Protein AF-A0A6B8J8M8-F1 (afdb_monomer_lite)

Secondary structure (DSSP, 8-state):
--------TTS--HHHHHHHHHHHHHHHHHHHHHHHHHHHHHHHHHHHHHHHGGG--HHHHHHHHHHHHHHHHHHHHHHHHHHHHHHHTT-PPPHHHHHHHHHHHHHT----GGGHHHHHHHHHHHHHHHHHHHHHH-HHHH-TTSPS--PPPP--

Foldseek 3Di:
DPPPDPPLPPADALVSLVVLVVVLCVLLVVLLVVLVVVLVVCVVCVVVLVVCVVVDDPVSVVVVVVNVLSVLLNVLVVLLVVLSVCSSVVHADDLVSLVSNLVSLVSPPPCDVVCPVSCSSCVSVSVSSVLSSCCNVDVCSNRVPPDDDDPDDDDD

Sequence (156 aa):
MLQGLACQEGCMSPLARSLVSLLIGALCAPALVMHVTMLLGLLQNLPDALHELPHASLRDWGAGLLSCLFAASVLAWPILAWMTIGWIRNVPVHRAWVWIGTFLAVAWMLPLPKFLIFAVFVLPGIVFAVYLCLWHRYPRVRDPFGEEDGPAPPVV

Structure (mmCIF, N/CA/C/O backbone):
data_AF-A0A6B8J8M8-F1
#
_entry.id   AF-A0A6B8J8M8-F1
#
loop_
_atom_site.group_PDB
_atom_site.id
_atom_site.type_symbol
_atom_site.label_atom_id
_atom_site.label_alt_id
_atom_site.label_comp_id
_atom_site.label_asym_id
_atom_site.label_entity_id
_atom_site.label_seq_id
_atom_site.pdbx_PDB_ins_code
_atom_site.Cartn_x
_atom_site.Cartn_y
_atom_site.Cartn_z
_atom_site.occupancy
_atom_site.B_iso_or_equiv
_atom_site.auth_seq_id
_atom_site.auth_comp_id
_atom_site.auth_asym_id
_atom_site.auth_atom_id
_atom_site.pdbx_PDB_model_num
ATOM 1 N N . MET A 1 1 ? -22.129 8.671 39.399 1.00 41.22 1 MET A N 1
ATOM 2 C CA . MET A 1 1 ? -20.926 8.696 38.531 1.00 41.22 1 MET A CA 1
ATOM 3 C C . MET A 1 1 ? -20.408 7.273 38.284 1.00 41.22 1 MET A C 1
ATOM 5 O O . MET A 1 1 ? -19.263 6.966 38.569 1.00 41.22 1 MET A O 1
ATOM 9 N N . LEU A 1 2 ? -21.257 6.392 37.748 1.00 44.88 2 LEU A N 1
ATOM 10 C CA . LEU A 1 2 ? -20.902 5.027 37.331 1.00 44.88 2 LEU A CA 1
ATOM 11 C C . LEU A 1 2 ? -21.577 4.756 35.975 1.00 44.88 2 LEU A C 1
ATOM 13 O O . LEU A 1 2 ? -22.423 3.886 35.843 1.00 44.88 2 LEU A O 1
ATOM 17 N N . GLN A 1 3 ? -21.247 5.578 34.977 1.00 45.25 3 GLN A N 1
ATOM 18 C CA . GLN A 1 3 ? -21.515 5.297 33.558 1.00 45.25 3 GLN A CA 1
ATOM 19 C C . GLN A 1 3 ? -20.221 4.801 32.896 1.00 45.25 3 GLN A C 1
ATOM 21 O O . GLN A 1 3 ? -19.817 5.254 31.831 1.00 45.25 3 GLN A O 1
ATOM 26 N N . GLY A 1 4 ? -19.511 3.918 33.598 1.00 47.44 4 GLY A N 1
ATOM 27 C CA . GLY A 1 4 ? -18.359 3.203 33.075 1.00 47.44 4 GLY A CA 1
ATOM 28 C C . GLY A 1 4 ? -18.771 1.772 32.762 1.00 47.44 4 GLY A C 1
ATOM 29 O O . GLY A 1 4 ? -19.413 1.138 33.592 1.00 47.44 4 GLY A O 1
ATOM 30 N N . LEU A 1 5 ? -18.327 1.277 31.605 1.00 43.03 5 LEU A N 1
ATOM 31 C CA . LEU A 1 5 ? -18.281 -0.144 31.238 1.00 43.03 5 LEU A CA 1
ATOM 32 C C . LEU A 1 5 ? -19.567 -0.773 30.683 1.00 43.03 5 LEU A C 1
ATOM 34 O O . LEU A 1 5 ? -19.745 -1.982 30.792 1.00 43.03 5 LEU A O 1
ATOM 38 N N . ALA A 1 6 ? -20.377 -0.021 29.934 1.00 45.19 6 ALA A N 1
ATOM 39 C CA . ALA A 1 6 ? -21.002 -0.649 28.769 1.00 45.19 6 ALA A CA 1
ATOM 40 C C . ALA A 1 6 ? -19.880 -0.890 27.748 1.00 45.19 6 ALA A C 1
ATOM 42 O O . ALA A 1 6 ? -19.608 -0.070 26.873 1.00 45.19 6 ALA A O 1
ATOM 43 N N . CYS A 1 7 ? -19.133 -1.973 27.957 1.00 46.88 7 CYS A N 1
ATOM 44 C CA . CYS A 1 7 ? -18.297 -2.562 26.930 1.00 46.88 7 CYS A CA 1
ATOM 45 C C . CYS A 1 7 ? -19.228 -2.782 25.733 1.00 46.88 7 CYS A C 1
ATOM 47 O O . CYS A 1 7 ? -20.119 -3.620 25.813 1.00 46.88 7 CYS A O 1
ATOM 49 N N . GLN A 1 8 ? -19.110 -1.969 24.679 1.00 49.84 8 GLN A N 1
ATOM 50 C CA . GLN A 1 8 ? -19.752 -2.262 23.402 1.00 49.84 8 GLN A CA 1
ATOM 51 C C . GLN A 1 8 ? -19.206 -3.624 22.956 1.00 49.84 8 GLN A C 1
ATOM 53 O O . GLN A 1 8 ? -18.112 -3.700 22.399 1.00 49.84 8 GLN A O 1
ATOM 58 N N . GLU A 1 9 ? -19.951 -4.697 23.223 1.00 44.66 9 GLU A N 1
ATOM 59 C CA . GLU A 1 9 ? -19.569 -6.093 22.964 1.00 44.66 9 GLU A CA 1
ATOM 60 C C . GLU A 1 9 ? -19.314 -6.394 21.471 1.00 44.66 9 GLU A C 1
ATOM 62 O O . GLU A 1 9 ? -18.859 -7.480 21.127 1.00 44.66 9 GLU A O 1
ATOM 67 N N . GLY A 1 10 ? -19.525 -5.424 20.574 1.00 52.69 10 GLY A N 1
ATOM 68 C CA . GLY A 1 10 ? -19.232 -5.529 19.143 1.00 52.69 10 GLY A CA 1
ATOM 69 C C . GLY A 1 10 ? -18.032 -4.726 18.626 1.00 52.69 10 GLY A C 1
ATOM 70 O O . GLY A 1 10 ? -17.623 -4.931 17.484 1.00 52.69 10 GLY A O 1
ATOM 71 N N . CYS A 1 11 ? -17.441 -3.821 19.415 1.00 63.97 11 CYS A N 1
ATOM 72 C CA . CYS A 1 11 ? -16.393 -2.920 18.925 1.00 63.97 11 CYS A CA 1
ATOM 73 C C . CYS A 1 11 ? -14.999 -3.395 19.356 1.00 63.97 11 CYS A C 1
ATOM 75 O O . CYS A 1 11 ? -14.623 -3.285 20.521 1.00 63.97 11 CYS A O 1
ATOM 77 N N . MET A 1 12 ? -14.183 -3.870 18.401 1.00 76.44 12 MET A N 1
ATOM 78 C CA . MET A 1 12 ? -12.764 -4.175 18.651 1.00 76.44 12 MET A CA 1
ATOM 79 C C . MET A 1 12 ? -12.067 -2.998 19.345 1.00 76.44 12 MET A C 1
ATOM 81 O O . MET A 1 12 ? -12.083 -1.878 18.819 1.00 76.44 12 MET A O 1
ATOM 85 N N . SER A 1 13 ? -11.402 -3.269 20.473 1.00 85.69 13 SER A N 1
ATOM 86 C CA . SER A 1 13 ? -10.621 -2.268 21.206 1.00 85.69 13 SER A CA 1
ATOM 87 C C . SER A 1 13 ? -9.482 -1.695 20.343 1.00 85.69 13 SER A C 1
ATOM 89 O O . SER A 1 13 ? -8.980 -2.389 19.451 1.00 85.69 13 SER A O 1
ATOM 91 N N . PRO A 1 14 ? -9.001 -0.463 20.602 1.00 83.25 14 PRO A N 1
ATOM 92 C CA . PRO A 1 14 ? -7.879 0.120 19.855 1.00 83.25 14 PRO A CA 1
ATOM 93 C C . PRO A 1 14 ? -6.619 -0.755 19.870 1.00 83.25 14 PRO A C 1
ATOM 95 O O . PRO A 1 14 ? -5.893 -0.834 18.877 1.00 83.25 14 PRO A O 1
ATOM 98 N N . LEU A 1 15 ? -6.383 -1.461 20.980 1.00 86.75 15 LEU A N 1
ATOM 99 C CA . LEU A 1 15 ? -5.285 -2.413 21.112 1.00 86.75 15 LEU A CA 1
ATOM 100 C C . LEU A 1 15 ? -5.472 -3.622 20.185 1.00 86.75 15 LEU A C 1
ATOM 102 O O . LEU A 1 15 ? -4.549 -3.963 19.450 1.00 86.75 15 LEU A O 1
ATOM 106 N N . ALA A 1 16 ? -6.672 -4.212 20.134 1.00 87.56 16 ALA A N 1
ATOM 107 C CA . ALA A 1 16 ? -6.975 -5.311 19.215 1.00 87.56 16 ALA A CA 1
ATOM 108 C C . ALA A 1 16 ? -6.811 -4.886 17.746 1.00 87.56 16 ALA A C 1
ATOM 110 O O . ALA A 1 16 ? -6.175 -5.585 16.959 1.00 87.56 16 ALA A O 1
ATOM 111 N N . ARG A 1 17 ? -7.301 -3.692 17.389 1.00 89.12 17 ARG A N 1
ATOM 112 C CA . ARG A 1 17 ? -7.130 -3.104 16.049 1.00 89.12 17 ARG A CA 1
ATOM 113 C C . ARG A 1 17 ? -5.661 -2.906 15.682 1.00 89.12 17 ARG A C 1
ATOM 115 O O . ARG A 1 17 ? -5.280 -3.160 14.539 1.00 89.12 17 ARG A O 1
ATOM 122 N N . SER A 1 18 ? -4.846 -2.476 16.643 1.00 91.00 18 SER A N 1
ATOM 123 C CA . SER A 1 18 ?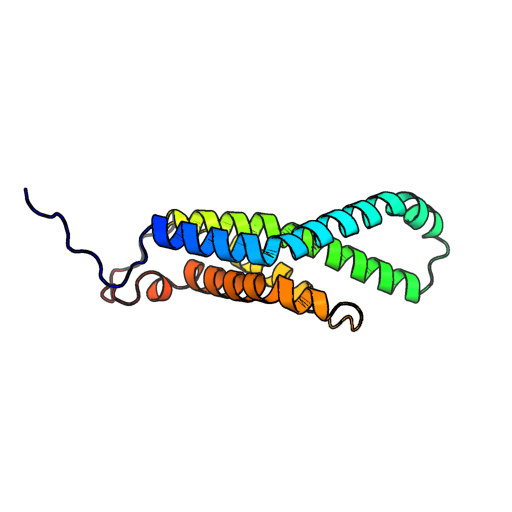 -3.407 -2.269 16.448 1.00 91.00 18 SER A CA 1
ATOM 124 C C . SER A 1 18 ? -2.676 -3.596 16.252 1.00 91.00 18 SER A C 1
ATOM 126 O O . SER A 1 18 ? -1.872 -3.710 15.332 1.00 91.00 18 SER A O 1
ATOM 128 N N . LEU A 1 19 ? -3.000 -4.620 17.049 1.00 92.50 19 LEU A N 1
ATOM 129 C CA . LEU A 1 19 ? -2.431 -5.964 16.909 1.00 92.50 19 LEU A CA 1
ATOM 130 C C . LEU A 1 19 ? -2.763 -6.592 15.554 1.00 92.50 19 LEU A C 1
ATOM 132 O O . LEU A 1 19 ? -1.863 -7.087 14.883 1.00 92.50 19 LEU A O 1
ATOM 136 N N . VAL A 1 20 ? -4.024 -6.520 15.115 1.00 91.69 20 VAL A N 1
ATOM 137 C CA . VAL A 1 20 ? -4.429 -6.999 13.781 1.00 91.69 20 VAL A CA 1
ATOM 138 C C . VAL A 1 20 ? -3.646 -6.277 12.685 1.00 91.69 20 VAL A C 1
ATOM 140 O O . VAL A 1 20 ? -3.098 -6.919 11.793 1.00 91.69 20 VAL A O 1
ATOM 143 N N . SER A 1 21 ? -3.532 -4.951 12.786 1.00 91.19 21 SER A N 1
ATOM 144 C CA . SER A 1 21 ? -2.790 -4.139 11.815 1.00 91.19 21 SER A CA 1
ATOM 145 C C . SER A 1 21 ? -1.302 -4.507 11.768 1.00 91.19 21 SER A C 1
ATOM 147 O O . SER A 1 21 ? -0.732 -4.602 10.685 1.00 91.19 21 SER A O 1
ATOM 149 N N . LEU A 1 22 ? -0.677 -4.756 12.925 1.00 92.69 22 LEU A N 1
ATOM 150 C CA . LEU A 1 22 ? 0.720 -5.189 13.020 1.00 92.69 22 LEU A CA 1
ATOM 151 C C . LEU A 1 22 ? 0.932 -6.590 12.445 1.00 92.69 22 LEU A C 1
ATOM 153 O O . LEU A 1 22 ? 1.890 -6.792 11.706 1.00 92.69 22 LEU A O 1
ATOM 157 N N . LEU A 1 23 ? 0.045 -7.541 12.747 1.00 93.12 23 LEU A N 1
ATOM 158 C CA . LEU A 1 23 ? 0.120 -8.903 12.213 1.00 93.12 23 LEU A CA 1
ATOM 159 C C . LEU A 1 23 ? 0.013 -8.902 10.689 1.00 93.12 23 LEU A C 1
ATOM 161 O O . LEU A 1 23 ? 0.832 -9.512 10.006 1.00 93.12 23 LEU A O 1
ATOM 165 N N . ILE A 1 24 ? -0.958 -8.168 10.149 1.00 89.69 24 ILE A N 1
ATOM 166 C CA . ILE A 1 24 ? -1.136 -8.043 8.701 1.00 89.69 24 ILE A CA 1
ATOM 167 C C . ILE A 1 24 ? 0.059 -7.316 8.084 1.00 89.69 24 ILE A C 1
ATOM 169 O O . ILE A 1 24 ? 0.589 -7.770 7.072 1.00 89.69 24 ILE A O 1
ATOM 173 N N . GLY A 1 25 ? 0.537 -6.241 8.717 1.00 87.50 25 GLY A N 1
ATOM 174 C CA . GLY A 1 25 ? 1.743 -5.531 8.297 1.00 87.50 25 GLY A CA 1
ATOM 175 C C . GLY A 1 25 ? 2.974 -6.438 8.245 1.00 87.50 25 GLY A C 1
ATOM 176 O O . GLY A 1 25 ? 3.697 -6.415 7.254 1.00 87.50 25 GLY A O 1
ATOM 177 N N . ALA A 1 26 ? 3.179 -7.288 9.254 1.00 89.62 26 ALA A N 1
ATOM 178 C CA . ALA A 1 26 ? 4.277 -8.251 9.302 1.00 89.62 26 ALA A CA 1
ATOM 179 C C . ALA A 1 26 ? 4.168 -9.313 8.196 1.00 89.62 26 ALA A C 1
ATOM 181 O O . ALA A 1 26 ? 5.161 -9.604 7.532 1.00 89.62 26 ALA A O 1
ATOM 182 N N . LEU A 1 27 ? 2.964 -9.838 7.941 1.00 88.81 27 LEU A N 1
ATOM 183 C CA . LEU A 1 27 ? 2.715 -10.772 6.835 1.00 88.81 27 LEU A CA 1
ATOM 184 C C . LEU A 1 27 ? 2.990 -10.134 5.465 1.00 88.81 27 LEU A C 1
ATOM 186 O O . LEU A 1 27 ? 3.488 -10.802 4.560 1.00 88.81 27 LEU A O 1
ATOM 190 N N . CYS A 1 28 ? 2.705 -8.838 5.327 1.00 86.62 28 CYS A N 1
ATOM 191 C CA . CYS A 1 28 ? 2.903 -8.082 4.092 1.00 86.62 28 CYS A CA 1
ATOM 192 C C . CYS A 1 28 ? 4.318 -7.494 3.952 1.00 86.62 28 CYS A C 1
ATOM 194 O O . CYS A 1 28 ? 4.674 -7.018 2.874 1.00 86.62 28 CYS A O 1
ATOM 196 N N . ALA A 1 29 ? 5.142 -7.513 5.004 1.00 87.12 29 ALA A N 1
ATOM 197 C CA . ALA A 1 29 ? 6.462 -6.883 5.003 1.00 87.12 29 ALA A CA 1
ATOM 198 C C . ALA A 1 29 ? 7.399 -7.410 3.896 1.00 87.12 29 ALA A C 1
ATOM 200 O O . ALA A 1 29 ? 8.015 -6.582 3.221 1.00 87.12 29 ALA A O 1
ATOM 201 N N . PRO A 1 30 ? 7.478 -8.729 3.609 1.00 84.38 30 PRO A N 1
ATOM 202 C CA . PRO A 1 30 ? 8.269 -9.228 2.482 1.00 84.38 30 PRO A CA 1
ATOM 203 C C . PRO A 1 30 ? 7.816 -8.642 1.140 1.00 84.38 30 PRO A C 1
ATOM 205 O O . PRO A 1 30 ? 8.641 -8.285 0.299 1.00 84.38 30 PRO A O 1
ATOM 208 N N . ALA A 1 31 ? 6.502 -8.486 0.951 1.00 82.88 31 ALA A N 1
ATOM 209 C CA . ALA A 1 31 ? 5.956 -7.878 -0.252 1.00 82.88 31 ALA A CA 1
ATOM 210 C C . ALA A 1 31 ? 6.297 -6.386 -0.352 1.00 82.88 31 ALA A C 1
ATOM 212 O O . ALA A 1 31 ? 6.631 -5.924 -1.443 1.00 82.88 31 ALA A O 1
ATOM 213 N N . LEU A 1 32 ? 6.262 -5.646 0.762 1.00 83.56 32 LEU A N 1
ATOM 214 C CA . LEU A 1 32 ? 6.667 -4.239 0.799 1.00 83.56 32 LEU A CA 1
ATOM 215 C C . LEU A 1 32 ? 8.145 -4.070 0.434 1.00 83.56 32 LEU A C 1
ATOM 217 O O . LEU A 1 32 ? 8.469 -3.235 -0.406 1.00 83.56 32 LEU A O 1
ATOM 221 N N . VAL A 1 33 ? 9.032 -4.879 1.025 1.00 86.31 33 VAL A N 1
ATOM 222 C CA . VAL A 1 33 ? 10.474 -4.841 0.727 1.00 86.31 33 VAL A CA 1
ATOM 223 C C . VAL A 1 33 ? 10.709 -5.051 -0.765 1.00 86.31 33 VAL A C 1
ATOM 225 O O . VAL A 1 33 ? 11.419 -4.267 -1.386 1.00 86.31 33 VAL A O 1
ATOM 228 N N . MET A 1 34 ? 10.051 -6.047 -1.356 1.00 81.62 34 MET A N 1
ATOM 229 C CA . MET A 1 34 ? 10.125 -6.303 -2.794 1.00 81.62 34 MET A CA 1
ATOM 230 C C . MET A 1 34 ? 9.594 -5.140 -3.639 1.00 81.62 34 MET A C 1
ATOM 232 O O . MET A 1 34 ? 10.203 -4.792 -4.646 1.00 81.62 34 MET A O 1
ATOM 236 N N . HIS A 1 35 ? 8.485 -4.511 -3.236 1.00 81.44 35 HIS A N 1
ATOM 237 C CA . HIS A 1 35 ? 7.960 -3.350 -3.956 1.00 81.44 35 HIS A CA 1
ATOM 238 C C . HIS A 1 35 ? 8.953 -2.181 -3.939 1.00 81.44 35 HIS A C 1
ATOM 240 O O . HIS A 1 35 ? 9.174 -1.533 -4.959 1.00 81.44 35 HIS A O 1
ATOM 246 N N . VAL A 1 36 ? 9.595 -1.936 -2.796 1.00 85.19 36 VAL A N 1
ATOM 247 C CA . VAL A 1 36 ? 10.597 -0.875 -2.658 1.00 85.19 36 VAL A CA 1
ATOM 248 C C . VAL A 1 36 ? 11.853 -1.189 -3.473 1.00 85.19 36 VAL A C 1
ATOM 250 O O . VAL A 1 36 ? 12.347 -0.310 -4.175 1.00 85.19 36 VAL A O 1
ATOM 253 N N . THR A 1 37 ? 12.361 -2.425 -3.441 1.00 85.50 37 THR A N 1
ATOM 254 C CA . THR A 1 37 ? 13.562 -2.801 -4.208 1.00 85.50 37 THR A CA 1
ATOM 255 C C . THR A 1 37 ? 13.319 -2.762 -5.713 1.00 85.50 37 THR A C 1
ATOM 257 O O . THR A 1 37 ? 14.159 -2.251 -6.451 1.00 85.50 37 THR A O 1
ATOM 260 N N . MET A 1 38 ? 12.160 -3.230 -6.179 1.00 83.00 38 MET A N 1
ATOM 261 C CA . MET A 1 38 ? 11.780 -3.139 -7.590 1.00 83.00 38 MET A CA 1
ATOM 262 C C . MET A 1 38 ? 11.552 -1.685 -8.026 1.00 83.00 38 MET A C 1
ATOM 264 O O . MET A 1 38 ? 11.965 -1.326 -9.126 1.00 83.00 38 MET A O 1
ATOM 268 N N . LEU A 1 39 ? 10.978 -0.825 -7.172 1.00 85.31 39 LEU A N 1
ATOM 269 C CA . LEU A 1 39 ? 10.847 0.607 -7.468 1.00 85.31 39 LEU A CA 1
ATOM 270 C C . LEU A 1 39 ? 12.216 1.275 -7.600 1.00 85.31 39 LEU A C 1
ATOM 272 O O . LEU A 1 39 ? 12.439 2.030 -8.540 1.00 85.31 39 LEU A O 1
ATOM 276 N N . LEU A 1 40 ? 13.135 0.986 -6.677 1.00 86.69 40 LEU A N 1
ATOM 277 C CA . LEU A 1 40 ? 14.505 1.493 -6.739 1.00 86.69 40 LEU A CA 1
ATOM 278 C C . LEU A 1 40 ? 15.200 1.036 -8.023 1.00 86.69 40 LEU A C 1
ATOM 280 O O . LEU A 1 40 ? 15.798 1.861 -8.704 1.00 86.69 40 LEU A O 1
ATOM 284 N N . GLY A 1 41 ? 15.052 -0.239 -8.396 1.00 84.50 41 GLY A N 1
ATOM 285 C CA . GLY A 1 41 ? 15.565 -0.757 -9.662 1.00 84.50 41 GLY A CA 1
ATOM 286 C C . GLY A 1 41 ? 14.970 -0.037 -10.876 1.00 84.50 41 GLY A C 1
ATOM 287 O O . GLY A 1 41 ? 15.702 0.335 -11.787 1.00 84.50 41 GLY A O 1
ATOM 288 N N . LEU A 1 42 ? 13.662 0.227 -10.890 1.00 83.75 42 LEU A N 1
ATOM 289 C CA . LEU A 1 42 ? 13.020 0.994 -11.964 1.00 83.75 42 LEU A CA 1
ATOM 290 C C . LEU A 1 42 ? 13.546 2.431 -12.043 1.00 83.75 42 LEU A C 1
ATOM 292 O O . LEU A 1 42 ? 13.845 2.908 -13.132 1.00 83.75 42 LEU A O 1
ATOM 296 N N . LEU A 1 43 ? 13.701 3.108 -10.903 1.00 86.56 43 LEU A N 1
ATOM 297 C CA . LEU A 1 43 ? 14.229 4.473 -10.846 1.00 86.56 43 LEU A CA 1
ATOM 298 C C . LEU A 1 43 ? 15.691 4.548 -11.299 1.00 86.56 43 LEU A C 1
ATOM 300 O O . LEU A 1 43 ? 16.069 5.510 -11.961 1.00 86.56 43 LEU A O 1
ATOM 304 N N . GLN A 1 44 ? 16.499 3.536 -10.979 1.00 88.88 44 GLN A N 1
ATOM 305 C CA . GLN A 1 44 ? 17.895 3.448 -11.411 1.00 88.88 44 GLN A CA 1
ATOM 306 C C . GLN A 1 44 ? 18.036 3.250 -12.923 1.00 88.88 44 GLN A C 1
ATOM 308 O O . GLN A 1 44 ? 18.957 3.804 -13.508 1.00 88.88 44 GLN A O 1
ATOM 313 N N . ASN A 1 45 ? 17.119 2.507 -13.551 1.00 82.44 45 ASN A N 1
ATOM 314 C CA . ASN A 1 45 ? 17.124 2.251 -14.998 1.00 82.44 45 ASN A CA 1
ATOM 315 C C . ASN A 1 45 ? 16.350 3.310 -15.811 1.00 82.44 45 ASN A C 1
ATOM 317 O O . ASN A 1 45 ? 16.366 3.290 -17.040 1.00 82.44 45 ASN A O 1
ATOM 321 N N . LEU A 1 46 ? 15.656 4.238 -15.142 1.00 83.38 46 LEU A N 1
ATOM 322 C CA . LEU A 1 46 ? 14.883 5.300 -15.786 1.00 83.38 46 LEU A CA 1
ATOM 323 C C . LEU A 1 46 ? 15.721 6.202 -16.719 1.00 83.38 46 LEU A C 1
ATOM 325 O O . LEU A 1 46 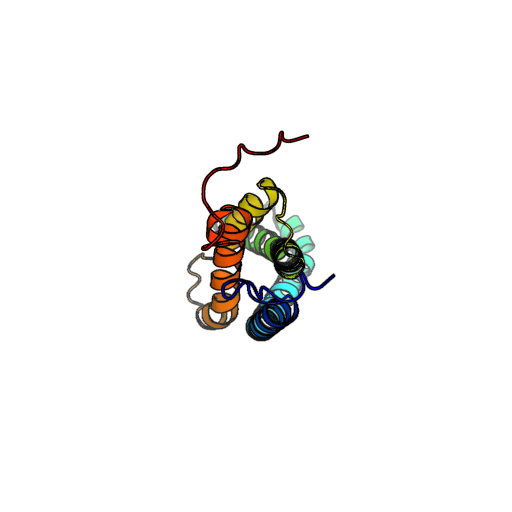? 15.219 6.524 -17.794 1.00 83.38 46 LEU A O 1
ATOM 329 N N . PRO A 1 47 ? 16.961 6.616 -16.376 1.00 83.38 47 PRO A N 1
ATOM 330 C CA . PRO A 1 47 ? 17.766 7.478 -17.244 1.00 83.38 47 PRO A CA 1
ATOM 331 C C . PRO A 1 47 ? 18.071 6.831 -18.598 1.00 83.38 47 PRO A C 1
ATOM 333 O O . PRO A 1 47 ? 17.909 7.475 -19.634 1.00 83.38 47 PRO A O 1
ATOM 336 N N . ASP A 1 48 ? 18.437 5.549 -18.587 1.00 82.75 48 ASP A N 1
ATOM 337 C CA . ASP A 1 48 ? 18.740 4.789 -19.801 1.00 82.75 48 ASP A CA 1
ATOM 338 C C . ASP A 1 48 ? 17.469 4.591 -20.639 1.00 82.75 48 ASP A C 1
ATOM 340 O O . ASP A 1 48 ? 17.460 4.850 -21.843 1.00 82.75 48 ASP A O 1
ATOM 344 N N . ALA A 1 49 ? 16.345 4.266 -19.990 1.00 79.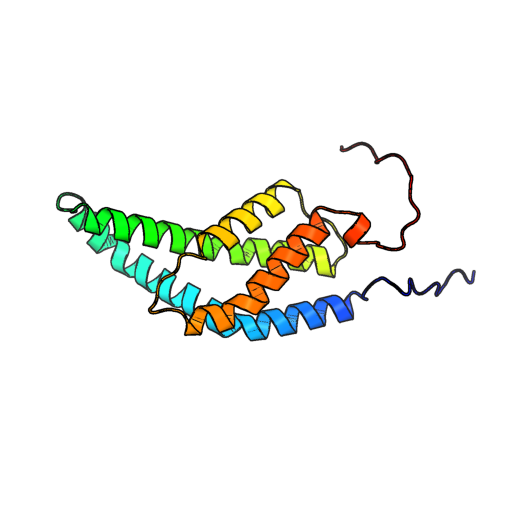31 49 ALA A N 1
ATOM 345 C CA . ALA A 1 49 ? 15.050 4.138 -20.657 1.00 79.31 49 ALA A CA 1
ATOM 346 C C . ALA A 1 49 ? 14.582 5.450 -21.319 1.00 79.31 49 ALA A C 1
ATOM 348 O O . ALA A 1 49 ? 13.997 5.428 -22.403 1.00 79.31 49 ALA A O 1
ATOM 349 N N . LEU A 1 50 ? 14.849 6.604 -20.695 1.00 81.81 50 LEU A N 1
ATOM 350 C CA . LEU A 1 50 ? 14.537 7.920 -21.262 1.00 81.81 50 LEU A CA 1
ATOM 351 C C . LEU A 1 50 ? 15.425 8.266 -22.463 1.00 81.81 50 LEU A C 1
ATOM 353 O O . LEU A 1 50 ? 14.973 8.959 -23.374 1.00 81.81 50 LEU A O 1
ATOM 357 N N . HIS A 1 51 ? 16.666 7.782 -22.487 1.00 83.19 51 HIS A N 1
ATOM 358 C CA . HIS A 1 51 ? 17.565 7.971 -23.622 1.00 83.19 51 HIS A CA 1
ATOM 359 C C . HIS A 1 51 ? 17.150 7.109 -24.829 1.00 83.19 51 HIS A C 1
ATOM 361 O O . HIS A 1 51 ? 17.299 7.526 -25.980 1.00 83.19 51 HIS A O 1
ATOM 367 N N . GLU A 1 52 ? 16.601 5.919 -24.588 1.00 80.75 52 GLU A N 1
ATOM 368 C CA . GLU A 1 52 ? 16.163 4.992 -25.639 1.00 80.75 52 GLU A CA 1
ATOM 369 C C . GLU A 1 52 ? 14.742 5.262 -26.164 1.00 80.75 52 GLU A C 1
ATOM 371 O O . GLU A 1 52 ? 14.350 4.709 -27.192 1.00 80.75 52 GLU A O 1
ATOM 376 N N . LEU A 1 53 ? 13.991 6.178 -25.538 1.00 76.19 53 LEU A N 1
ATOM 377 C CA . LEU A 1 53 ? 12.615 6.541 -25.914 1.00 76.19 53 LEU A CA 1
ATOM 378 C C . LEU A 1 53 ? 12.385 6.811 -27.418 1.00 76.19 53 LEU A C 1
ATOM 380 O O . LEU A 1 53 ? 11.355 6.375 -27.936 1.00 76.19 53 LEU A O 1
ATOM 384 N N . PRO A 1 54 ? 13.300 7.481 -28.157 1.00 80.44 54 PRO A N 1
ATOM 385 C CA . PRO A 1 54 ? 13.128 7.717 -29.594 1.00 80.44 54 PRO A CA 1
ATOM 386 C C . PRO A 1 54 ? 13.131 6.437 -30.447 1.00 80.44 54 PRO A C 1
ATOM 388 O O . PRO A 1 54 ? 12.690 6.470 -31.592 1.00 80.44 54 PRO A O 1
ATOM 391 N N . HIS A 1 55 ? 13.622 5.322 -29.899 1.00 81.62 55 HIS A N 1
ATOM 392 C CA . HIS A 1 55 ? 13.762 4.028 -30.573 1.00 81.62 55 HIS A CA 1
ATOM 393 C C . HIS A 1 55 ? 12.772 2.983 -30.029 1.00 81.62 55 HIS A C 1
ATOM 395 O O . HIS A 1 55 ? 12.854 1.808 -30.388 1.00 81.62 55 HIS A O 1
ATOM 401 N N . ALA A 1 56 ? 11.835 3.397 -29.168 1.00 80.25 56 ALA A N 1
ATOM 402 C CA . ALA A 1 56 ? 10.936 2.495 -28.463 1.00 80.25 56 ALA A CA 1
ATOM 403 C C . ALA A 1 56 ? 9.948 1.791 -29.407 1.00 80.25 56 ALA A C 1
ATOM 405 O O . ALA A 1 56 ? 9.186 2.416 -30.150 1.00 80.25 56 ALA A O 1
ATOM 406 N N . SER A 1 57 ? 9.910 0.463 -29.320 1.00 84.50 57 SER A N 1
ATOM 407 C CA . SER A 1 57 ? 8.916 -0.380 -29.978 1.00 84.50 57 SER A CA 1
ATOM 408 C C . SER A 1 57 ? 7.611 -0.455 -29.168 1.00 84.50 57 SER A C 1
ATOM 410 O O . SER A 1 57 ? 7.568 -0.136 -27.980 1.00 84.50 57 SER A O 1
ATOM 412 N N . LEU A 1 58 ? 6.519 -0.946 -29.771 1.00 78.81 58 LEU A N 1
ATOM 413 C CA . LEU A 1 58 ? 5.238 -1.190 -29.073 1.00 78.81 58 LEU A CA 1
ATOM 414 C C . LEU A 1 58 ? 5.381 -2.067 -27.816 1.00 78.81 58 LEU A C 1
ATOM 416 O O . LEU A 1 58 ? 4.636 -1.905 -26.849 1.00 78.81 58 LEU A O 1
ATOM 420 N N . ARG A 1 59 ? 6.345 -2.994 -27.816 1.00 79.56 59 ARG A N 1
ATOM 421 C CA . ARG A 1 59 ? 6.644 -3.847 -26.663 1.00 79.56 59 ARG A CA 1
ATOM 422 C C . ARG A 1 59 ? 7.232 -3.040 -25.502 1.00 79.56 59 ARG A C 1
ATOM 424 O O . ARG A 1 59 ? 6.889 -3.313 -24.351 1.00 79.56 59 ARG A O 1
ATOM 431 N N . ASP A 1 60 ? 8.049 -2.039 -25.806 1.00 79.81 60 ASP A N 1
ATOM 432 C CA . ASP A 1 60 ? 8.703 -1.177 -24.817 1.00 79.81 60 ASP A CA 1
ATOM 433 C C . ASP A 1 60 ? 7.689 -0.225 -24.174 1.00 79.81 60 ASP A C 1
ATOM 435 O O . ASP A 1 60 ? 7.702 -0.034 -22.960 1.00 79.81 60 ASP A O 1
ATOM 439 N N . TRP A 1 61 ? 6.705 0.253 -24.945 1.00 79.31 61 TRP A N 1
ATOM 440 C CA . TRP A 1 61 ? 5.550 0.982 -24.406 1.00 79.31 61 TRP A CA 1
ATOM 441 C C . TRP A 1 61 ? 4.714 0.135 -23.439 1.00 79.31 61 TRP A C 1
ATOM 443 O O . TRP A 1 61 ? 4.294 0.627 -22.391 1.00 79.31 61 TRP A O 1
ATOM 453 N N . GLY A 1 62 ? 4.506 -1.150 -23.747 1.00 79.62 62 GLY A N 1
ATOM 454 C CA . GLY A 1 62 ? 3.832 -2.085 -22.842 1.00 79.62 62 GLY A CA 1
ATOM 455 C C . GLY A 1 62 ? 4.593 -2.292 -21.528 1.00 79.62 62 GLY A C 1
ATOM 456 O O . GLY A 1 62 ? 3.994 -2.276 -20.451 1.00 79.62 62 GLY A O 1
ATOM 457 N N . ALA A 1 63 ? 5.920 -2.429 -21.597 1.00 77.38 63 ALA A N 1
ATOM 458 C CA . ALA A 1 63 ? 6.778 -2.521 -20.416 1.00 77.38 63 ALA A CA 1
ATOM 459 C C . ALA A 1 63 ? 6.793 -1.213 -19.602 1.00 77.38 63 ALA A C 1
ATOM 461 O O . ALA A 1 63 ? 6.742 -1.252 -18.369 1.00 77.38 63 ALA A O 1
ATOM 462 N N . GLY A 1 64 ? 6.795 -0.062 -20.279 1.00 79.88 64 GLY A N 1
ATOM 463 C CA . GLY A 1 64 ? 6.698 1.258 -19.660 1.00 79.88 64 GLY A CA 1
ATOM 464 C C . GLY A 1 64 ? 5.382 1.441 -18.906 1.00 79.88 64 GLY A C 1
ATOM 465 O O . GLY A 1 64 ? 5.395 1.800 -17.731 1.00 79.88 64 GLY A O 1
ATOM 466 N N . LEU A 1 65 ? 4.249 1.090 -19.524 1.00 81.19 65 LEU A N 1
ATOM 467 C CA . LEU A 1 65 ? 2.939 1.137 -18.870 1.00 81.19 65 LEU A CA 1
ATOM 468 C C . LEU A 1 65 ? 2.885 0.231 -17.632 1.00 81.19 65 LEU A C 1
ATOM 470 O O . LEU A 1 65 ? 2.428 0.668 -16.577 1.00 81.19 65 LEU A O 1
ATOM 474 N N . LEU A 1 66 ? 3.381 -1.007 -17.729 1.00 77.12 66 LEU A N 1
ATOM 475 C CA . LEU A 1 66 ? 3.470 -1.914 -16.578 1.00 77.12 66 LEU A CA 1
ATOM 476 C C . LEU A 1 66 ? 4.343 -1.333 -15.457 1.00 77.12 66 LEU A C 1
ATOM 478 O O . LEU A 1 66 ? 3.992 -1.459 -14.285 1.00 77.12 66 LEU A O 1
ATOM 482 N N . SER A 1 67 ? 5.436 -0.653 -15.803 1.00 78.19 67 SER A N 1
ATOM 483 C CA . SER A 1 67 ? 6.308 0.028 -14.840 1.00 78.19 67 SER A CA 1
ATOM 484 C C . SER A 1 67 ? 5.615 1.223 -14.179 1.00 78.19 67 SER A C 1
ATOM 486 O O . SER A 1 67 ? 5.755 1.423 -12.975 1.00 78.19 67 SER A O 1
ATOM 488 N N . CYS A 1 68 ? 4.807 1.985 -14.921 1.00 80.19 68 CYS A N 1
ATOM 489 C CA . CYS A 1 68 ? 3.981 3.054 -14.357 1.00 80.19 68 CYS A CA 1
ATOM 490 C C . CYS A 1 68 ? 2.909 2.507 -13.407 1.00 80.19 68 CYS A C 1
ATOM 492 O O . CYS A 1 68 ? 2.706 3.063 -12.329 1.00 80.19 68 CYS A O 1
ATOM 494 N N . LEU A 1 69 ? 2.247 1.405 -13.772 1.00 78.12 69 LEU A N 1
ATOM 495 C CA . LEU A 1 69 ? 1.270 0.732 -12.910 1.00 78.12 69 LEU A CA 1
ATOM 496 C C . LEU A 1 69 ? 1.928 0.181 -11.639 1.00 78.12 69 LEU A C 1
ATOM 498 O O . LEU A 1 69 ? 1.368 0.312 -10.551 1.00 78.12 69 LEU A O 1
ATOM 502 N N . PHE A 1 70 ? 3.140 -0.366 -11.760 1.00 78.69 70 PHE A N 1
ATOM 503 C CA . PHE A 1 70 ? 3.964 -0.761 -10.621 1.00 78.69 70 PHE A CA 1
ATOM 504 C C . PHE A 1 70 ? 4.306 0.441 -9.725 1.00 78.69 70 PHE A C 1
ATOM 506 O O . PHE A 1 70 ? 4.114 0.396 -8.515 1.00 78.69 70 PHE A O 1
ATOM 513 N N . ALA A 1 71 ? 4.775 1.552 -10.295 1.00 80.75 71 ALA A N 1
ATOM 514 C CA . ALA A 1 71 ? 5.104 2.745 -9.515 1.00 80.75 71 ALA A CA 1
ATOM 515 C C . ALA A 1 71 ? 3.871 3.308 -8.787 1.00 80.75 71 ALA A C 1
ATOM 517 O O . ALA A 1 71 ? 3.949 3.690 -7.618 1.00 80.75 71 ALA A O 1
ATOM 518 N N . ALA A 1 72 ? 2.711 3.294 -9.447 1.00 79.75 72 ALA A N 1
ATOM 519 C CA . ALA A 1 72 ? 1.443 3.670 -8.841 1.00 79.75 72 ALA A CA 1
ATOM 520 C C . ALA A 1 72 ? 1.056 2.730 -7.683 1.00 79.75 72 ALA A C 1
ATOM 522 O O . ALA A 1 72 ? 0.583 3.207 -6.652 1.00 79.75 72 ALA A O 1
ATOM 523 N N . SER A 1 73 ? 1.306 1.419 -7.785 1.00 77.94 73 SER A N 1
ATOM 524 C CA . SER A 1 73 ? 0.993 0.473 -6.702 1.00 77.94 73 SER A CA 1
ATOM 525 C C . SER A 1 73 ? 1.784 0.756 -5.419 1.00 77.94 73 SER A C 1
ATOM 527 O O . SER A 1 73 ? 1.263 0.560 -4.321 1.00 77.94 73 SER A O 1
ATOM 529 N N . VAL A 1 74 ? 2.994 1.320 -5.515 1.00 80.38 74 VAL A N 1
ATOM 530 C CA . VAL A 1 74 ? 3.758 1.757 -4.333 1.00 80.38 74 VAL A CA 1
ATOM 531 C C . VAL A 1 74 ? 3.032 2.874 -3.574 1.00 80.38 74 VAL A C 1
ATOM 533 O O . VAL A 1 74 ? 3.026 2.875 -2.343 1.00 80.38 74 VAL A O 1
ATOM 536 N N . LEU A 1 75 ? 2.330 3.769 -4.279 1.00 80.50 75 LEU A N 1
ATOM 537 C CA . LEU A 1 75 ? 1.516 4.825 -3.661 1.00 80.50 75 LEU A CA 1
ATOM 538 C C . LEU A 1 75 ? 0.294 4.277 -2.905 1.00 80.50 75 LEU A C 1
ATOM 540 O O . LEU A 1 75 ? -0.262 4.978 -2.056 1.00 80.50 75 LEU A O 1
ATOM 544 N N . ALA A 1 76 ? -0.106 3.023 -3.146 1.00 79.75 76 ALA A N 1
ATOM 545 C CA . ALA A 1 76 ? -1.173 2.380 -2.383 1.00 79.75 76 ALA A CA 1
ATOM 546 C C . ALA A 1 76 ? -0.783 2.173 -0.908 1.00 79.75 76 ALA A C 1
ATOM 548 O O . ALA A 1 76 ? -1.642 2.249 -0.030 1.00 79.75 76 ALA A O 1
ATOM 549 N N . TRP A 1 77 ? 0.503 1.951 -0.614 1.00 82.56 77 TRP A N 1
ATOM 550 C CA . TRP A 1 77 ? 0.981 1.634 0.736 1.00 82.56 77 TRP A CA 1
ATOM 551 C C . TRP A 1 77 ? 0.837 2.798 1.729 1.00 82.56 77 TRP A C 1
ATOM 553 O O . TRP A 1 77 ? 0.280 2.574 2.806 1.00 82.56 77 TRP A O 1
ATOM 563 N N . PRO A 1 78 ? 1.241 4.044 1.404 1.00 85.31 78 PRO A N 1
ATOM 564 C CA . PRO A 1 78 ? 0.957 5.203 2.253 1.00 85.31 78 PRO A CA 1
ATOM 565 C C . PRO A 1 78 ? -0.538 5.414 2.514 1.00 85.31 78 PRO A C 1
ATOM 567 O O . PRO A 1 78 ? -0.935 5.726 3.636 1.00 85.31 78 PRO A O 1
ATOM 570 N N . ILE A 1 79 ? -1.384 5.208 1.499 1.00 85.00 79 ILE A N 1
ATOM 571 C CA . ILE A 1 79 ? -2.838 5.365 1.635 1.00 85.00 79 ILE A CA 1
ATOM 572 C C . ILE A 1 79 ? -3.411 4.268 2.538 1.00 85.00 79 ILE A C 1
ATOM 574 O O . ILE A 1 79 ? -4.239 4.548 3.406 1.00 85.00 79 ILE A O 1
ATOM 578 N N . LEU A 1 80 ? -2.936 3.029 2.396 1.00 85.75 80 LEU A N 1
ATOM 579 C CA . LEU A 1 80 ? -3.304 1.922 3.273 1.00 85.75 80 LEU A CA 1
ATOM 580 C C . LEU A 1 80 ? -2.872 2.178 4.721 1.00 85.75 80 LEU A C 1
ATOM 582 O O . LEU A 1 80 ? -3.658 1.953 5.643 1.00 85.75 80 LEU A O 1
ATOM 586 N N . ALA A 1 81 ? -1.665 2.707 4.933 1.00 88.69 81 ALA A N 1
ATOM 587 C CA . ALA A 1 81 ? -1.192 3.110 6.254 1.00 88.69 81 ALA A CA 1
ATOM 588 C C . ALA A 1 81 ? -2.095 4.197 6.861 1.00 88.69 81 ALA A C 1
ATOM 590 O O . ALA A 1 81 ? -2.502 4.089 8.017 1.00 88.69 81 ALA A O 1
ATOM 591 N N . TRP A 1 82 ? -2.496 5.196 6.070 1.00 90.31 82 TRP A N 1
ATOM 592 C CA . TRP A 1 82 ? -3.424 6.241 6.504 1.00 90.31 82 TRP A CA 1
ATOM 593 C C . TRP A 1 82 ? -4.799 5.686 6.904 1.00 90.31 82 TRP A C 1
ATOM 595 O O . TRP A 1 82 ? -5.311 5.991 7.984 1.00 90.31 82 TRP A O 1
ATOM 605 N N . MET A 1 83 ? -5.377 4.806 6.080 1.00 88.69 83 MET A N 1
ATOM 606 C CA . MET A 1 83 ? -6.634 4.119 6.397 1.00 88.69 83 MET A CA 1
ATOM 607 C C . MET A 1 83 ? -6.512 3.261 7.662 1.00 88.69 83 MET A C 1
ATOM 609 O O . MET A 1 83 ? -7.444 3.223 8.466 1.00 88.69 83 MET A O 1
ATOM 613 N N . THR A 1 84 ? -5.362 2.621 7.869 1.00 90.88 84 THR A N 1
ATOM 614 C CA . THR A 1 84 ? -5.069 1.819 9.063 1.00 90.88 84 THR A CA 1
ATOM 615 C C . THR A 1 84 ? -4.998 2.689 10.320 1.00 90.88 84 THR A C 1
ATOM 617 O O . THR A 1 84 ? -5.572 2.332 11.346 1.00 90.88 84 THR A O 1
ATOM 620 N N . ILE A 1 85 ? -4.372 3.870 10.250 1.00 90.62 85 ILE A N 1
ATOM 621 C CA . ILE A 1 85 ? -4.342 4.833 11.364 1.00 90.62 85 ILE A CA 1
ATOM 622 C C . ILE A 1 85 ? -5.762 5.286 11.720 1.00 90.62 85 ILE A C 1
ATOM 624 O O . ILE A 1 85 ? -6.121 5.296 12.899 1.00 90.62 85 ILE A O 1
ATOM 628 N N . GLY A 1 86 ? -6.579 5.624 10.717 1.00 87.12 86 GLY A N 1
ATOM 629 C CA . GLY A 1 86 ? -7.986 5.975 10.927 1.00 87.12 86 GLY A CA 1
ATOM 630 C C . GLY A 1 86 ? -8.769 4.837 11.588 1.00 87.12 86 GLY A C 1
ATOM 631 O O . GLY A 1 86 ? -9.474 5.054 12.570 1.00 87.12 86 GLY A O 1
ATOM 632 N N . TRP A 1 87 ? -8.563 3.601 11.133 1.00 89.62 87 TRP A N 1
ATOM 633 C CA . TRP A 1 87 ? -9.142 2.400 11.736 1.00 89.62 87 TRP A CA 1
ATOM 634 C C . TRP A 1 87 ? -8.740 2.220 13.210 1.00 89.62 87 TRP A C 1
ATOM 636 O O . TRP A 1 87 ? -9.612 2.044 14.064 1.00 89.62 87 TRP A O 1
ATOM 646 N N . ILE A 1 88 ? -7.447 2.336 13.538 1.00 87.81 88 ILE A N 1
ATOM 647 C CA . ILE A 1 88 ? -6.931 2.221 14.914 1.00 87.81 88 ILE A CA 1
ATOM 648 C C . ILE A 1 88 ? -7.528 3.305 15.818 1.00 87.81 88 ILE A C 1
ATOM 650 O O . ILE A 1 88 ? -7.947 3.015 16.937 1.00 87.81 88 ILE A O 1
ATOM 654 N N . ARG A 1 89 ? -7.602 4.546 15.323 1.00 86.06 89 ARG A N 1
ATOM 655 C CA . ARG A 1 89 ? -8.153 5.698 16.056 1.00 86.06 89 ARG A CA 1
ATOM 656 C C . ARG A 1 89 ? -9.680 5.764 16.042 1.00 86.06 89 ARG A C 1
ATOM 658 O O . ARG A 1 89 ? -10.240 6.668 16.649 1.00 86.06 89 ARG A O 1
ATOM 665 N N . ASN A 1 90 ? -10.348 4.829 15.368 1.00 84.25 90 ASN A N 1
ATOM 666 C CA . ASN A 1 90 ? -11.796 4.829 15.162 1.00 84.25 90 ASN A CA 1
ATOM 667 C C . ASN A 1 90 ? -12.329 6.094 14.449 1.00 84.25 90 ASN A C 1
ATOM 669 O O . ASN A 1 90 ? -13.461 6.505 14.682 1.00 84.25 90 ASN A O 1
ATOM 673 N N . VAL A 1 91 ? -11.532 6.697 13.560 1.00 83.44 91 VAL A N 1
ATOM 674 C CA . VAL A 1 91 ? -11.887 7.897 12.787 1.00 83.44 91 VAL A CA 1
ATOM 675 C C . VAL A 1 91 ? -11.968 7.560 11.288 1.00 83.44 91 VAL A C 1
ATOM 677 O O . VAL A 1 91 ? -10.989 7.048 10.733 1.00 83.44 91 VAL A O 1
ATOM 680 N N . PRO A 1 92 ? -13.099 7.836 10.604 1.00 83.94 92 PRO A N 1
ATOM 681 C CA . PRO A 1 92 ? -13.196 7.684 9.152 1.00 83.94 92 PRO A CA 1
ATOM 682 C C . PRO A 1 92 ? -12.207 8.598 8.429 1.00 83.94 92 PRO A C 1
ATOM 684 O O . PRO A 1 92 ? -12.074 9.769 8.779 1.00 83.94 92 PRO A O 1
ATOM 687 N N . VAL A 1 93 ? -11.591 8.106 7.357 1.00 86.12 93 VAL A N 1
ATOM 688 C CA . VAL A 1 93 ? -10.869 8.968 6.413 1.00 86.12 93 VAL A CA 1
ATOM 689 C C . VAL A 1 93 ? -11.812 9.514 5.338 1.00 86.12 93 VAL A C 1
ATOM 691 O O . VAL A 1 93 ? -12.888 8.970 5.084 1.00 86.12 93 VAL A O 1
ATOM 694 N N . HIS A 1 94 ? -11.398 10.596 4.675 1.00 81.81 94 HIS A N 1
ATOM 695 C CA . HIS A 1 94 ? -12.176 11.207 3.598 1.00 81.81 94 HIS A CA 1
ATOM 696 C C . HIS A 1 94 ? -12.443 10.209 2.454 1.00 81.81 94 HIS A C 1
ATOM 698 O O . HIS A 1 94 ? -11.546 9.474 2.035 1.00 81.81 94 HIS A O 1
ATOM 704 N N . ARG A 1 95 ? -13.664 10.224 1.897 1.00 76.19 95 ARG A N 1
ATOM 705 C CA . ARG A 1 95 ? -14.131 9.258 0.877 1.00 76.19 95 ARG A CA 1
ATOM 706 C C . ARG A 1 95 ? -13.225 9.175 -0.355 1.00 76.19 95 ARG A C 1
ATOM 708 O O . ARG A 1 95 ? -13.075 8.102 -0.927 1.00 76.19 95 ARG A O 1
ATOM 715 N N . ALA A 1 96 ? -12.606 10.288 -0.747 1.00 79.19 96 ALA A N 1
ATOM 716 C CA . ALA A 1 96 ? -11.666 10.331 -1.869 1.00 79.19 96 ALA A CA 1
ATOM 717 C C . ALA A 1 96 ? -10.462 9.388 -1.672 1.00 79.19 96 ALA A C 1
ATOM 719 O O . ALA A 1 96 ? -10.092 8.670 -2.596 1.00 79.19 96 ALA A O 1
ATOM 720 N N . TRP A 1 97 ? -9.901 9.317 -0.460 1.00 75.75 97 TRP A N 1
ATOM 721 C CA . TRP A 1 97 ? -8.752 8.451 -0.164 1.00 75.75 97 TRP A CA 1
ATOM 722 C C . TRP A 1 97 ? -9.101 6.968 -0.244 1.00 75.75 97 TRP A C 1
ATOM 724 O O . TRP A 1 97 ? -8.277 6.171 -0.680 1.00 75.75 97 TRP A O 1
ATOM 734 N N . VAL A 1 98 ? -10.338 6.608 0.108 1.00 75.56 98 VAL A N 1
ATOM 735 C CA . VAL A 1 98 ? -10.845 5.235 -0.022 1.00 75.56 98 VAL A CA 1
ATOM 736 C C . VAL A 1 98 ? -10.893 4.816 -1.493 1.00 75.56 98 VAL A C 1
ATOM 738 O O . VAL A 1 98 ? -10.453 3.720 -1.835 1.00 75.56 98 VAL A O 1
ATOM 741 N N . TRP A 1 99 ? -11.369 5.696 -2.380 1.00 77.44 99 TRP A N 1
ATOM 742 C CA . TRP A 1 99 ? -11.394 5.428 -3.821 1.00 77.44 99 TRP A CA 1
ATOM 743 C C . TRP A 1 99 ? -9.993 5.311 -4.408 1.00 7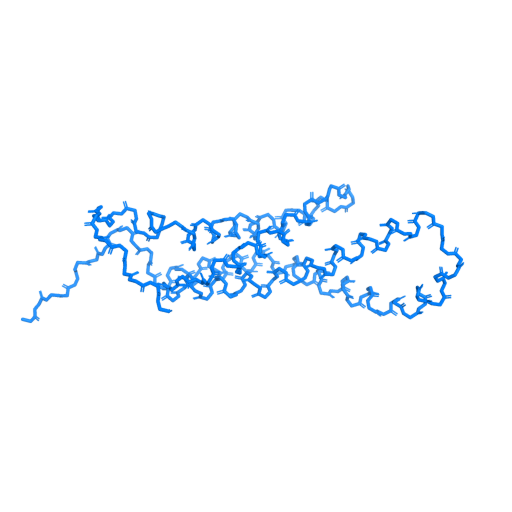7.44 99 TRP A C 1
ATOM 745 O O . TRP A 1 99 ? -9.708 4.325 -5.081 1.00 77.44 99 TRP A O 1
ATOM 755 N N . ILE A 1 100 ? -9.113 6.271 -4.113 1.00 78.38 100 ILE A N 1
ATOM 756 C CA . ILE A 1 100 ? -7.732 6.257 -4.608 1.00 78.38 100 ILE A CA 1
ATOM 757 C C . ILE A 1 100 ? -7.018 4.984 -4.129 1.00 78.38 100 ILE A C 1
ATOM 759 O O . ILE A 1 100 ? -6.417 4.279 -4.935 1.00 78.38 100 ILE A O 1
ATOM 763 N N . GLY A 1 101 ? -7.153 4.633 -2.847 1.00 68.56 101 GLY A N 1
ATOM 764 C CA . GLY A 1 101 ? -6.582 3.406 -2.290 1.00 68.56 101 GLY A CA 1
ATOM 765 C C . GLY A 1 101 ? -7.122 2.139 -2.956 1.00 68.56 101 GLY A C 1
ATOM 766 O O . GLY A 1 101 ? -6.345 1.247 -3.284 1.00 68.56 101 GLY A O 1
ATOM 767 N N . THR A 1 102 ? -8.431 2.079 -3.224 1.00 68.81 102 THR A N 1
ATOM 768 C CA . THR A 1 102 ? -9.064 0.932 -3.899 1.00 68.81 102 THR A CA 1
ATOM 769 C C . THR A 1 102 ? -8.561 0.776 -5.334 1.00 68.81 102 THR A C 1
ATOM 771 O O . THR A 1 102 ? -8.176 -0.319 -5.733 1.00 68.81 102 THR A O 1
ATOM 774 N N . PHE A 1 103 ? -8.527 1.864 -6.110 1.00 75.06 103 PHE A N 1
ATOM 775 C CA . PHE A 1 103 ? -8.050 1.828 -7.494 1.00 75.06 103 PHE A CA 1
ATOM 776 C C . PHE A 1 103 ? -6.584 1.402 -7.582 1.00 75.06 103 PHE A C 1
ATOM 778 O O . PHE A 1 103 ? -6.251 0.543 -8.396 1.00 75.06 103 PHE A O 1
ATOM 785 N N . LEU A 1 104 ? -5.723 1.943 -6.716 1.00 70.31 104 LEU A N 1
ATOM 786 C CA . LEU A 1 104 ? -4.304 1.585 -6.696 1.00 70.31 104 LEU A CA 1
ATOM 787 C C . LEU A 1 104 ? -4.074 0.139 -6.230 1.00 70.31 104 LEU A C 1
ATOM 789 O O . LEU A 1 104 ? -3.191 -0.532 -6.759 1.00 70.31 104 LEU A O 1
ATOM 793 N N . ALA A 1 105 ? -4.886 -0.369 -5.296 1.00 64.44 105 ALA A N 1
ATOM 794 C CA . ALA A 1 105 ? -4.820 -1.764 -4.859 1.00 64.44 105 ALA A CA 1
ATOM 795 C C . ALA A 1 105 ? -5.249 -2.753 -5.962 1.00 64.44 105 ALA A C 1
ATOM 797 O O . ALA A 1 105 ? -4.638 -3.809 -6.116 1.00 64.44 105 ALA A O 1
ATOM 798 N N . VAL A 1 106 ? -6.275 -2.410 -6.752 1.00 64.69 106 VAL A N 1
ATOM 799 C CA . VAL A 1 106 ? -6.784 -3.257 -7.848 1.00 64.69 106 VAL A CA 1
ATOM 800 C C . VAL A 1 106 ? -5.881 -3.207 -9.081 1.00 64.69 106 VAL A C 1
ATOM 802 O O . VAL A 1 106 ? -5.683 -4.236 -9.723 1.00 64.69 106 VAL A O 1
ATOM 805 N N . ALA A 1 107 ? -5.282 -2.051 -9.392 1.00 65.69 107 ALA A N 1
ATOM 806 C CA . ALA A 1 107 ? -4.368 -1.889 -10.529 1.00 65.69 107 ALA A CA 1
ATOM 807 C C . ALA A 1 107 ? -3.177 -2.868 -10.499 1.00 65.69 107 ALA A C 1
ATOM 809 O O . ALA A 1 107 ? -2.593 -3.173 -11.537 1.00 65.69 107 ALA A O 1
ATOM 810 N N . TRP A 1 108 ? -2.844 -3.392 -9.317 1.00 63.25 108 TRP A N 1
ATOM 811 C CA . TRP A 1 108 ? -1.758 -4.342 -9.111 1.00 63.25 108 TRP A CA 1
ATOM 812 C C . TRP A 1 108 ? -2.154 -5.821 -9.275 1.00 63.25 108 TRP A C 1
ATOM 814 O O . TRP A 1 108 ? -1.281 -6.674 -9.406 1.00 63.25 108 TRP A O 1
ATOM 824 N N . MET A 1 109 ? -3.447 -6.163 -9.343 1.00 58.78 109 MET A N 1
ATOM 825 C CA . MET A 1 109 ? -3.914 -7.549 -9.547 1.00 58.78 109 MET A CA 1
ATOM 826 C C . MET A 1 109 ? -3.692 -8.082 -10.979 1.00 58.78 109 MET A C 1
ATOM 828 O O . MET A 1 109 ? -4.365 -9.018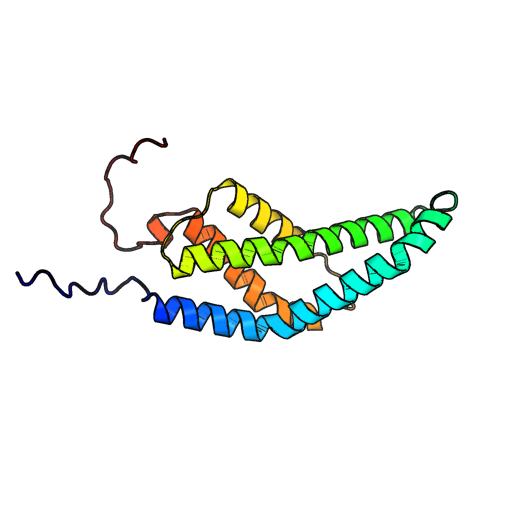 -11.414 1.00 58.78 109 MET A O 1
ATOM 832 N N . LEU A 1 110 ? -2.757 -7.506 -11.737 1.00 56.44 110 LEU A N 1
ATOM 833 C CA . LEU A 1 110 ? -2.431 -7.977 -13.075 1.00 56.44 110 LEU A CA 1
ATOM 834 C C . LEU A 1 110 ? -1.754 -9.357 -12.996 1.00 56.44 110 LEU A C 1
ATOM 836 O O . LEU A 1 110 ? -0.767 -9.521 -12.273 1.00 56.44 110 LEU A O 1
ATOM 840 N N . PRO A 1 111 ? -2.254 -10.365 -13.733 1.00 51.03 111 PRO A N 1
ATOM 841 C CA . PRO A 1 111 ? -1.752 -11.728 -13.666 1.00 51.03 111 PRO A CA 1
ATOM 842 C C . PRO A 1 111 ? -0.389 -11.816 -14.358 1.00 51.03 111 PRO A C 1
ATOM 844 O O . PRO A 1 111 ? -0.288 -12.123 -15.543 1.00 51.03 111 PRO A O 1
ATOM 847 N N . LEU A 1 112 ? 0.683 -11.547 -13.615 1.00 56.97 112 LEU A N 1
ATOM 848 C CA . LEU A 1 112 ? 2.040 -11.820 -14.068 1.00 56.97 112 LEU A CA 1
ATOM 849 C C . LEU A 1 112 ? 2.449 -13.217 -13.557 1.00 56.97 112 LEU A C 1
ATOM 851 O O . LEU A 1 112 ? 2.703 -13.382 -12.362 1.00 56.97 112 LEU A O 1
ATOM 855 N N . PRO A 1 113 ? 2.543 -14.243 -14.427 1.00 53.97 113 PRO A N 1
ATOM 856 C CA . PRO A 1 113 ? 2.722 -15.643 -14.017 1.00 53.97 113 PRO A CA 1
ATOM 857 C C . PRO A 1 113 ? 4.019 -15.905 -13.236 1.00 53.97 113 PRO A C 1
ATOM 859 O O . PRO A 1 113 ? 4.086 -16.834 -12.438 1.00 53.97 113 PRO A O 1
ATOM 862 N N . LYS A 1 114 ? 5.037 -15.051 -13.403 1.00 59.41 114 LYS A N 1
ATOM 863 C CA . LYS A 1 114 ? 6.301 -15.122 -12.651 1.00 59.41 114 LYS A CA 1
ATOM 864 C C . LYS A 1 114 ? 6.177 -14.681 -11.189 1.00 59.41 114 LYS A C 1
ATOM 866 O O . LYS A 1 114 ? 7.135 -14.846 -10.441 1.00 59.41 114 LYS A O 1
ATOM 871 N N . PHE A 1 115 ? 5.026 -14.138 -10.779 1.00 59.12 115 PHE A N 1
ATOM 872 C CA . PHE A 1 115 ? 4.868 -13.499 -9.475 1.00 59.12 115 PHE A CA 1
ATOM 873 C C . PHE A 1 115 ? 3.809 -14.140 -8.560 1.00 59.12 115 PHE A C 1
ATOM 875 O O . PHE A 1 115 ? 3.412 -13.542 -7.563 1.00 59.12 115 PHE A O 1
ATOM 882 N N . LEU A 1 116 ? 3.389 -15.381 -8.835 1.00 61.38 116 LEU A N 1
ATOM 883 C CA . LEU A 1 116 ? 2.394 -16.104 -8.022 1.00 61.38 116 LEU A CA 1
ATOM 884 C C . LEU A 1 116 ? 2.786 -16.246 -6.541 1.00 61.38 116 LEU A C 1
ATOM 886 O O . LEU A 1 116 ? 1.934 -16.125 -5.667 1.00 61.38 116 LEU A O 1
ATOM 890 N N . ILE A 1 117 ? 4.076 -16.430 -6.242 1.00 60.38 117 ILE A N 1
ATOM 891 C CA . ILE A 1 117 ? 4.577 -16.478 -4.856 1.00 60.38 117 ILE A CA 1
ATOM 892 C C . ILE A 1 117 ? 4.359 -15.128 -4.153 1.00 60.38 117 ILE A C 1
ATOM 894 O O . ILE A 1 117 ? 4.019 -15.085 -2.974 1.00 60.38 117 ILE A O 1
ATOM 898 N N . PHE A 1 118 ? 4.479 -14.015 -4.879 1.00 62.38 118 PHE A N 1
ATOM 899 C CA . PHE A 1 118 ? 4.252 -12.682 -4.320 1.00 62.38 118 PHE A CA 1
ATOM 900 C C . PHE A 1 118 ? 2.771 -12.400 -4.085 1.00 62.38 118 PHE A C 1
ATOM 902 O O . PHE A 1 118 ? 2.441 -11.698 -3.132 1.00 62.38 118 PHE A O 1
ATOM 909 N N . ALA A 1 119 ? 1.877 -12.998 -4.878 1.00 66.19 119 ALA A N 1
ATOM 910 C CA . ALA A 1 119 ? 0.443 -12.905 -4.630 1.00 66.19 119 ALA A CA 1
ATOM 911 C C . ALA A 1 119 ? 0.079 -13.430 -3.229 1.00 66.19 119 ALA A C 1
ATOM 913 O O . ALA A 1 119 ? -0.761 -12.832 -2.567 1.00 66.19 119 ALA A O 1
ATOM 914 N N . VAL A 1 120 ? 0.766 -14.466 -2.728 1.00 72.06 120 VAL A N 1
ATOM 915 C CA . VAL A 1 120 ? 0.529 -15.028 -1.383 1.00 72.06 120 VAL A CA 1
ATOM 916 C C . VAL A 1 120 ? 0.883 -14.036 -0.271 1.00 72.06 120 VAL A C 1
ATOM 918 O O . VAL A 1 120 ? 0.116 -13.887 0.675 1.00 72.06 120 VAL A O 1
ATOM 921 N N . PHE A 1 121 ? 2.005 -13.320 -0.389 1.00 74.69 121 PHE A N 1
ATOM 922 C CA . PHE A 1 121 ? 2.431 -12.337 0.619 1.00 74.69 121 PHE A CA 1
ATOM 923 C C . PHE A 1 121 ? 1.640 -11.025 0.559 1.00 74.69 121 PHE A C 1
ATOM 925 O O . PHE A 1 121 ? 1.520 -10.327 1.561 1.00 74.69 121 PHE A O 1
ATOM 932 N N . VAL A 1 122 ? 1.087 -10.685 -0.607 1.00 74.88 122 VAL A N 1
ATOM 933 C CA . VAL A 1 122 ? 0.271 -9.477 -0.801 1.00 74.88 122 VAL A CA 1
ATOM 934 C C . VAL A 1 122 ? -1.199 -9.721 -0.428 1.00 74.88 122 VAL A C 1
ATOM 936 O O . VAL A 1 122 ? -1.894 -8.787 -0.029 1.00 74.88 122 VAL A O 1
ATOM 939 N N . LEU A 1 123 ? -1.681 -10.968 -0.508 1.00 80.75 123 LEU A N 1
ATOM 940 C CA . LEU A 1 123 ? -3.088 -11.316 -0.293 1.00 80.75 123 LEU A CA 1
ATOM 941 C C . LEU A 1 123 ? -3.647 -10.865 1.071 1.00 80.75 123 LEU A C 1
ATOM 943 O O . LEU A 1 123 ? -4.718 -10.255 1.068 1.00 80.75 123 LEU A O 1
ATOM 947 N N . PRO A 1 124 ? -2.967 -11.067 2.222 1.00 82.62 124 PRO A N 1
ATOM 948 C CA . PRO A 1 124 ? -3.454 -10.557 3.506 1.00 82.62 124 PRO A CA 1
ATOM 949 C C . PRO A 1 124 ? -3.644 -9.036 3.493 1.00 82.62 124 PRO A C 1
ATOM 951 O O . PRO A 1 124 ? -4.631 -8.526 4.020 1.00 82.62 124 PRO A O 1
ATOM 954 N N . GLY A 1 125 ? -2.731 -8.317 2.836 1.00 82.56 125 GLY A N 1
ATOM 955 C CA . GLY A 1 125 ? -2.786 -6.867 2.682 1.00 82.56 125 GLY A CA 1
ATOM 956 C C . GLY A 1 125 ? -3.946 -6.421 1.801 1.00 82.56 125 GLY A C 1
ATOM 957 O O . GLY A 1 125 ? -4.636 -5.469 2.150 1.00 82.56 125 GLY A O 1
ATOM 958 N N . ILE A 1 126 ? -4.220 -7.141 0.710 1.00 80.75 126 ILE A N 1
ATOM 959 C CA . ILE A 1 126 ? -5.381 -6.895 -0.159 1.00 80.75 126 ILE A CA 1
ATOM 960 C C . ILE A 1 126 ? -6.683 -7.093 0.615 1.00 80.75 126 ILE A C 1
ATOM 962 O O . ILE A 1 126 ? -7.543 -6.215 0.598 1.00 80.75 126 ILE A O 1
ATOM 966 N N . VAL A 1 127 ? -6.835 -8.227 1.304 1.00 85.62 127 VAL A N 1
ATOM 967 C CA . VAL A 1 127 ? -8.051 -8.528 2.075 1.00 85.62 127 VAL A CA 1
ATOM 968 C C . VAL A 1 127 ? -8.270 -7.459 3.145 1.00 85.62 127 VAL A C 1
ATOM 970 O O . VAL A 1 127 ? -9.381 -6.947 3.297 1.00 85.62 127 VAL A O 1
ATOM 973 N N . PHE A 1 128 ? -7.203 -7.052 3.832 1.00 87.12 128 PHE A N 1
ATOM 974 C CA . PHE A 1 128 ? -7.267 -5.985 4.823 1.00 87.12 128 PHE A CA 1
ATOM 975 C C . PHE A 1 128 ? -7.586 -4.619 4.213 1.00 87.12 128 PHE A C 1
ATOM 977 O O . PHE A 1 128 ? -8.390 -3.876 4.768 1.00 87.12 128 PHE A O 1
ATOM 984 N N . ALA A 1 129 ? -7.019 -4.293 3.053 1.00 84.06 129 ALA A N 1
ATOM 985 C CA . ALA A 1 129 ? -7.318 -3.060 2.338 1.00 84.06 129 ALA A CA 1
ATOM 986 C C . ALA A 1 129 ? -8.794 -2.993 1.931 1.00 84.06 129 ALA A C 1
ATOM 988 O O . ALA A 1 129 ? -9.441 -1.973 2.164 1.00 84.06 129 ALA A O 1
ATOM 989 N N . VAL A 1 130 ? -9.352 -4.084 1.391 1.00 84.94 130 VAL A N 1
ATOM 990 C CA . VA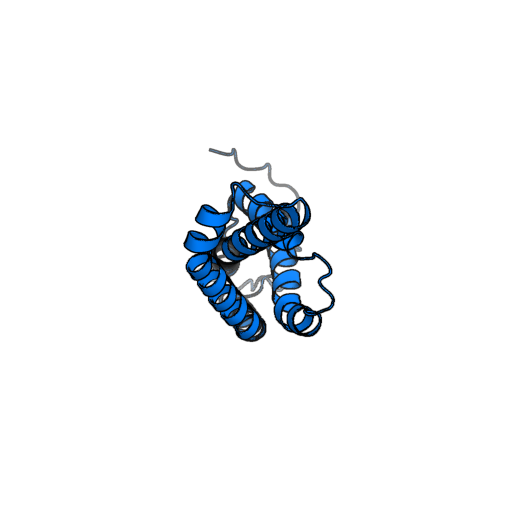L A 1 130 ? -10.783 -4.187 1.057 1.00 84.94 130 VAL A CA 1
ATOM 991 C C . VAL A 1 130 ? -11.632 -3.981 2.307 1.00 84.94 130 VAL A C 1
ATOM 993 O O . VAL A 1 130 ? -12.558 -3.171 2.298 1.00 84.94 130 VAL A O 1
ATOM 996 N N . TYR A 1 131 ? -11.280 -4.655 3.400 1.00 87.31 131 TYR A N 1
ATOM 997 C CA . TYR A 1 131 ? -11.961 -4.498 4.677 1.00 87.31 131 TYR A CA 1
ATOM 998 C C . TYR A 1 131 ? -11.941 -3.045 5.180 1.00 87.31 131 TYR A C 1
ATOM 1000 O O . TYR A 1 131 ? -12.989 -2.487 5.503 1.00 87.31 131 TYR A O 1
ATOM 1008 N N . LEU A 1 132 ? -10.774 -2.394 5.177 1.00 87.31 132 LEU A N 1
ATOM 1009 C CA . LEU A 1 132 ? -10.632 -0.990 5.562 1.00 87.31 132 LEU A CA 1
ATOM 1010 C C . LEU A 1 132 ? -11.456 -0.070 4.658 1.00 87.31 132 LEU A C 1
ATOM 1012 O O . LEU A 1 132 ? -12.097 0.856 5.153 1.00 87.31 132 LEU A O 1
ATOM 1016 N N . CYS A 1 133 ? -11.496 -0.334 3.351 1.00 85.88 133 CYS A N 1
ATOM 1017 C CA . CYS A 1 133 ? -12.313 0.439 2.420 1.00 85.88 133 CYS A CA 1
ATOM 1018 C C . CYS A 1 133 ? -13.806 0.333 2.757 1.00 85.88 133 CYS A C 1
ATOM 1020 O O . CYS A 1 133 ? -14.504 1.349 2.785 1.00 85.88 133 CYS A O 1
ATOM 1022 N N . LEU A 1 134 ? -14.293 -0.873 3.065 1.00 85.31 134 LEU A N 1
ATOM 1023 C CA . LEU A 1 134 ? -15.672 -1.086 3.506 1.00 85.31 134 LEU A CA 1
ATOM 1024 C C . LEU A 1 134 ? -15.945 -0.378 4.838 1.00 85.31 134 LEU A C 1
ATOM 1026 O O . LEU A 1 134 ? -16.948 0.323 4.959 1.00 85.31 134 LEU A O 1
ATOM 1030 N N . TRP A 1 135 ? -15.035 -0.486 5.805 1.00 87.75 135 TRP A N 1
ATOM 1031 C CA . TRP A 1 135 ? -15.181 0.136 7.120 1.00 87.75 135 TRP A CA 1
ATOM 1032 C C . TRP A 1 135 ? -15.174 1.670 7.083 1.00 87.75 135 TRP A C 1
ATOM 1034 O O . TRP A 1 135 ? -15.912 2.332 7.815 1.00 87.75 135 TRP A O 1
ATOM 1044 N N . HIS A 1 136 ? -14.343 2.271 6.228 1.00 85.50 136 HIS A N 1
ATOM 1045 C CA . HIS A 1 136 ? -14.314 3.725 6.049 1.00 85.50 136 HIS A CA 1
ATOM 1046 C C . HIS A 1 136 ? -15.552 4.237 5.311 1.00 85.50 136 HIS A C 1
ATOM 1048 O O . HIS A 1 136 ? -15.990 5.360 5.561 1.00 85.50 136 HIS A O 1
ATOM 1054 N N . ARG A 1 137 ? -16.143 3.414 4.436 1.00 83.75 137 ARG A N 1
ATOM 1055 C CA . ARG A 1 137 ? -17.302 3.774 3.611 1.00 83.75 137 ARG A CA 1
ATOM 1056 C C . ARG A 1 137 ? -18.644 3.593 4.315 1.00 83.75 137 ARG A C 1
ATOM 1058 O O . ARG A 1 137 ? -19.531 4.420 4.112 1.00 83.75 137 ARG A O 1
ATOM 1065 N N . TYR A 1 138 ? -18.808 2.525 5.089 1.00 82.12 138 TYR A N 1
ATOM 1066 C CA . TYR A 1 138 ? -20.106 2.107 5.610 1.00 82.12 138 TYR A CA 1
ATOM 1067 C C . TYR A 1 138 ? -20.159 2.227 7.138 1.00 82.12 138 TYR A C 1
ATOM 1069 O O . TYR A 1 138 ? -19.551 1.411 7.832 1.00 82.12 138 TYR A O 1
ATOM 1077 N N . PRO A 1 139 ? -20.931 3.188 7.686 1.00 74.44 139 PRO A N 1
ATOM 1078 C CA . PRO A 1 139 ? -21.117 3.334 9.132 1.00 74.44 139 PRO A CA 1
ATOM 1079 C C . PRO A 1 139 ? -21.619 2.052 9.808 1.00 74.44 139 PRO A C 1
ATOM 1081 O O . PRO A 1 139 ? -21.117 1.693 10.865 1.00 74.44 139 PRO A O 1
ATOM 1084 N N . ARG A 1 140 ? -22.505 1.299 9.139 1.00 69.94 140 ARG A N 1
ATOM 1085 C CA . ARG A 1 140 ? -23.015 -0.004 9.606 1.00 69.94 140 ARG A CA 1
ATOM 1086 C C . ARG A 1 140 ? -21.930 -1.076 9.787 1.00 69.94 140 ARG A C 1
ATOM 1088 O O . ARG A 1 140 ? -22.113 -2.003 10.555 1.00 69.94 140 ARG A O 1
ATOM 1095 N N . VAL A 1 141 ? -20.802 -0.976 9.079 1.00 73.38 141 VAL A N 1
ATOM 1096 C CA . VAL A 1 141 ? -19.656 -1.893 9.257 1.00 73.38 141 VAL A CA 1
ATOM 1097 C C . VAL A 1 141 ? -18.784 -1.446 10.434 1.00 73.38 141 VAL A C 1
ATOM 1099 O O . VAL A 1 141 ? -18.085 -2.258 11.034 1.00 73.38 141 VAL A O 1
ATOM 1102 N N . ARG A 1 142 ? -18.808 -0.151 10.770 1.00 70.94 142 ARG A N 1
ATOM 1103 C CA . ARG A 1 142 ? -18.080 0.407 11.913 1.00 70.94 142 ARG A CA 1
ATOM 1104 C C . ARG A 1 142 ? -18.777 0.133 13.234 1.00 70.94 142 ARG A C 1
ATOM 1106 O O . ARG A 1 142 ? -18.082 -0.153 14.204 1.00 70.94 142 ARG A O 1
ATOM 1113 N N . ASP A 1 143 ? -20.099 0.231 13.240 1.00 65.56 143 ASP A N 1
ATOM 1114 C CA . ASP A 1 143 ? -20.936 -0.087 14.387 1.00 65.56 143 ASP A CA 1
ATOM 1115 C C . ASP A 1 143 ? -22.116 -0.964 13.933 1.00 65.56 143 ASP A C 1
ATOM 1117 O O . ASP A 1 143 ? -23.182 -0.445 13.597 1.00 65.56 143 ASP A O 1
ATOM 1121 N N . PRO A 1 144 ? -21.923 -2.294 13.841 1.00 58.31 144 PRO A N 1
ATOM 1122 C CA . PRO A 1 144 ? -22.972 -3.215 13.400 1.00 58.31 144 PRO A CA 1
ATOM 1123 C C . PRO A 1 144 ? -24.132 -3.344 14.396 1.00 58.31 144 PRO A C 1
ATOM 1125 O O . PRO A 1 144 ? -25.161 -3.913 14.042 1.00 58.31 144 PRO A O 1
ATOM 1128 N N . PHE A 1 145 ? -23.974 -2.812 15.612 1.00 57.88 145 PHE A N 1
ATOM 1129 C CA . PHE A 1 145 ? -24.995 -2.790 16.660 1.00 57.88 145 PHE A CA 1
ATOM 1130 C C . PHE A 1 145 ? -25.436 -1.366 17.021 1.00 57.88 145 PHE A C 1
ATOM 1132 O O . PHE A 1 145 ? -26.209 -1.191 17.961 1.00 57.88 145 PHE A O 1
ATOM 1139 N N . GLY A 1 146 ? -24.952 -0.354 16.295 1.00 53.38 146 GLY A N 1
ATOM 1140 C CA . GLY A 1 146 ? -25.409 1.019 16.444 1.00 53.38 146 GLY A CA 1
ATOM 1141 C C . GLY A 1 146 ? -26.860 1.100 15.991 1.00 53.38 146 GLY A C 1
ATOM 1142 O O . GLY A 1 146 ? -27.152 0.775 14.839 1.00 53.38 146 GLY A O 1
ATOM 1143 N N . GLU A 1 147 ? -27.754 1.482 16.904 1.00 50.22 147 GLU A N 1
ATOM 1144 C CA . GLU A 1 147 ? -29.174 1.704 16.620 1.00 50.22 147 GLU A CA 1
ATOM 1145 C C . GLU A 1 147 ? -29.347 2.537 15.341 1.00 50.22 147 GLU A C 1
ATOM 1147 O O . GLU A 1 147 ? -28.664 3.544 15.128 1.00 50.22 147 GLU A O 1
ATOM 1152 N N . GLU A 1 148 ? -30.243 2.083 14.463 1.00 56.59 148 GLU A N 1
ATOM 1153 C CA . GLU A 1 148 ? -30.649 2.842 13.287 1.00 56.59 148 GLU A CA 1
ATOM 1154 C C . GLU A 1 148 ? -31.258 4.202 13.682 1.00 56.59 148 GLU A C 1
ATOM 1156 O O . GLU A 1 148 ? -31.956 4.331 14.684 1.00 56.59 148 GLU A O 1
ATOM 1161 N N . ASP A 1 149 ? -31.013 5.184 12.809 1.00 51.94 149 ASP A N 1
ATOM 1162 C CA . ASP A 1 149 ? -31.760 6.434 12.628 1.00 51.94 149 ASP A CA 1
ATOM 1163 C C . ASP A 1 149 ? -31.515 7.609 13.592 1.00 51.94 149 ASP A C 1
ATOM 1165 O O . ASP A 1 149 ? -32.381 8.058 14.341 1.00 51.94 149 ASP A O 1
ATOM 1169 N N . GLY A 1 150 ? -30.359 8.256 13.415 1.00 49.53 150 GLY A N 1
ATOM 1170 C CA . GLY A 1 150 ? -30.213 9.699 13.635 1.00 49.53 150 GLY A CA 1
ATOM 1171 C C . GLY A 1 150 ? -29.872 10.413 12.317 1.00 49.53 150 GLY A C 1
ATOM 1172 O O . GLY A 1 150 ? -29.029 9.904 11.571 1.00 49.53 150 GLY A O 1
ATOM 1173 N N . PRO A 1 151 ? -30.489 11.569 11.989 1.00 42.75 151 PRO A N 1
ATOM 1174 C CA . PRO A 1 151 ? -30.186 12.299 10.760 1.00 42.75 151 PRO A CA 1
ATOM 1175 C C . PRO A 1 151 ? -28.693 12.634 10.691 1.00 42.75 151 PRO A C 1
ATOM 1177 O O . PRO A 1 151 ? -28.095 13.070 11.676 1.00 42.75 151 PRO A O 1
ATOM 1180 N N . ALA A 1 152 ? -28.094 12.411 9.518 1.00 51.75 152 ALA A N 1
ATOM 1181 C CA . ALA A 1 152 ? -26.681 12.671 9.281 1.00 51.75 152 ALA A CA 1
ATOM 1182 C C . ALA A 1 152 ? -26.327 14.109 9.711 1.00 51.75 152 ALA A C 1
ATOM 1184 O O . ALA A 1 152 ? -27.010 15.044 9.279 1.00 51.75 152 ALA A O 1
ATOM 1185 N N . PRO A 1 153 ? -25.283 14.317 10.536 1.00 47.44 153 PRO A N 1
ATOM 1186 C CA . PRO A 1 153 ? -24.844 15.664 10.857 1.00 47.44 153 PRO A CA 1
ATOM 1187 C C . PRO A 1 153 ? -24.416 16.373 9.563 1.00 47.44 153 PRO A C 1
ATOM 1189 O O . PRO A 1 153 ? -23.858 15.725 8.667 1.00 47.44 153 PRO A O 1
ATOM 1192 N N . PRO A 1 154 ? -24.687 17.683 9.436 1.00 43.25 154 PRO A N 1
ATOM 1193 C CA . PRO A 1 154 ? -24.322 18.434 8.247 1.00 43.25 154 PRO A CA 1
ATOM 1194 C C . PRO A 1 154 ? -22.813 18.332 8.017 1.00 43.25 154 PRO A C 1
ATOM 1196 O O . PRO A 1 154 ? -22.011 18.522 8.932 1.00 43.25 154 PRO A O 1
ATOM 1199 N N . VAL A 1 155 ? -22.448 17.998 6.780 1.00 55.81 155 VAL A N 1
ATOM 1200 C CA . VAL A 1 155 ? -21.066 18.045 6.307 1.00 55.81 155 VAL A CA 1
ATOM 1201 C C . VAL A 1 155 ? -20.670 19.521 6.268 1.00 55.81 155 VAL A C 1
ATOM 1203 O O . VAL A 1 155 ? -21.217 20.266 5.456 1.00 55.81 155 VAL A O 1
ATOM 1206 N N . VAL A 1 156 ? -19.783 19.932 7.178 1.00 51.97 156 VAL A N 1
ATOM 1207 C CA . VAL A 1 156 ? -19.090 21.232 7.142 1.00 51.97 156 VAL A CA 1
ATOM 1208 C C . VAL A 1 156 ? -17.763 21.051 6.426 1.00 51.97 156 VAL A C 1
ATOM 1210 O O . VAL A 1 156 ? -17.052 20.078 6.771 1.00 51.97 156 VAL A O 1
#

Organism: Stenotrophomonas maltophilia (NCBI:txid40324)

Radius of gyration: 20.24 Å; chains: 1; bounding box: 50×38×69 Å

pLDDT: mean 75.38, std 13.82, range [41.22, 93.12]